Protein AF-A0A382LWT7-F1 (afdb_monomer_lite)

Organism: NCBI:txid408172

Sequence (127 aa):
MIDEKGIATGSSVLIEGSSGSGKELLSKQFASAGIGSENVVYFSTDETSDELIETFEQYRWPTDLRIVNVGTQYFEKVLSRELQASRFKQEGLSVAELRNLGSYGSTADQINFVADMTYEISKLRAP

pLDDT: mean 84.51, std 14.1, range [43.0, 97.62]

InterPro domains:
  IPR014774 KaiC-like domain [PF06745] (4-64)
  IPR027417 P-loop containing nucleoside triphosphate hydrolase [G3DSA:3.40.50.300] (2-126)
  IPR027417 P-loop containing nucleoside triphosphate hydrolase [SSF52540] (5-64)

Radius of gyration: 19.92 Å; chains: 1; bounding box: 44×28×54 Å

Secondary structure (DSSP, 8-state):
--BTTBSPTT--------TTSSHHHHHHHHHHHHBTTB--EEEESSS-HHHHHHHHHHTT-----EEEEHHHHHIIIIIHHHHHHHHHHHTT--HHHHHHHS-TTS------HHHHHHHHHHTSPP-

Foldseek 3Di:
DQDPVGDDPPDDDDDDDDPPPCPVVVVLVVQLVCPPPHQGEAEAAPDDLVNSQVVCVVVVGDSPHHYHYPNVVCCVVPVVVVVVVVVCVVVVDDPVVVVVVDVPPPDPPVPDVVVVVVVVVVPTDDD

Structure (mmCIF, N/CA/C/O backbone):
data_AF-A0A382LWT7-F1
#
_entry.id   AF-A0A382LWT7-F1
#
loop_
_atom_site.group_PDB
_atom_site.id
_atom_site.type_symbol
_atom_site.label_atom_id
_atom_site.label_alt_id
_atom_site.label_comp_id
_atom_site.label_asym_id
_atom_site.label_entity_id
_atom_site.label_seq_id
_atom_site.pdbx_PDB_ins_code
_atom_site.Cartn_x
_atom_site.Cartn_y
_atom_site.Cartn_z
_atom_site.occupancy
_atom_site.B_iso_or_equiv
_atom_site.auth_seq_id
_atom_site.auth_comp_id
_atom_site.auth_asym_id
_atom_site.auth_atom_id
_atom_site.pdbx_PDB_model_num
ATOM 1 N N . MET A 1 1 ? 5.996 -16.362 -13.137 1.00 53.81 1 MET A N 1
ATOM 2 C CA . MET A 1 1 ? 7.382 -16.664 -12.717 1.00 53.81 1 MET A CA 1
ATOM 3 C C . MET A 1 1 ? 8.221 -15.511 -13.226 1.00 53.81 1 MET A C 1
ATOM 5 O O . MET A 1 1 ? 8.009 -15.151 -14.375 1.00 53.81 1 MET A O 1
ATOM 9 N N . ILE A 1 2 ? 9.031 -14.871 -12.381 1.00 68.81 2 ILE A N 1
ATOM 10 C CA . ILE A 1 2 ? 9.883 -13.755 -12.815 1.00 68.81 2 ILE A CA 1
ATOM 11 C C . ILE A 1 2 ? 10.827 -14.311 -13.884 1.00 68.81 2 ILE A C 1
ATOM 13 O O . ILE A 1 2 ? 11.580 -15.239 -13.590 1.00 68.81 2 ILE A O 1
ATOM 17 N N . ASP A 1 3 ? 10.707 -13.842 -15.120 1.00 73.88 3 ASP A N 1
ATOM 18 C CA . ASP A 1 3 ? 11.585 -14.239 -16.219 1.00 73.88 3 ASP A CA 1
ATOM 19 C C . ASP A 1 3 ? 12.630 -13.142 -16.478 1.00 73.88 3 ASP A C 1
ATOM 21 O O . ASP A 1 3 ? 12.697 -12.144 -15.758 1.00 73.88 3 ASP A O 1
ATOM 25 N N . GLU A 1 4 ? 13.470 -13.314 -17.499 1.00 73.31 4 GLU A N 1
ATOM 26 C CA . GLU A 1 4 ? 14.487 -12.317 -17.870 1.00 73.31 4 GLU A CA 1
ATOM 27 C C . GLU A 1 4 ? 13.894 -10.936 -18.219 1.00 73.31 4 GLU A C 1
ATOM 29 O O . GLU A 1 4 ? 14.630 -9.951 -18.277 1.00 73.31 4 GLU A O 1
ATOM 34 N N . LYS A 1 5 ? 12.576 -10.845 -18.447 1.00 77.69 5 LYS A N 1
ATOM 35 C CA . LYS A 1 5 ? 11.846 -9.619 -18.789 1.00 77.69 5 LYS A CA 1
ATOM 36 C C . LYS A 1 5 ? 11.050 -9.043 -17.615 1.00 77.69 5 LYS A C 1
ATOM 38 O O . LYS A 1 5 ? 10.472 -7.969 -17.764 1.00 77.69 5 LYS A O 1
ATOM 43 N N . GLY A 1 6 ? 11.042 -9.705 -16.456 1.00 86.69 6 GLY A N 1
ATOM 44 C CA . GLY A 1 6 ? 10.387 -9.235 -15.238 1.00 86.69 6 GLY A CA 1
ATOM 45 C C . GLY A 1 6 ? 9.179 -10.078 -14.831 1.00 86.69 6 GLY A C 1
ATOM 46 O O . GLY A 1 6 ? 9.186 -11.305 -14.921 1.00 86.69 6 GLY A O 1
ATOM 47 N N . ILE A 1 7 ? 8.150 -9.426 -14.286 1.00 89.56 7 ILE A N 1
ATOM 48 C CA . ILE A 1 7 ? 6.940 -10.102 -13.805 1.00 89.56 7 ILE A CA 1
ATOM 49 C C . ILE A 1 7 ? 5.975 -10.304 -14.975 1.00 89.56 7 ILE A C 1
ATOM 51 O O . ILE A 1 7 ? 5.590 -9.350 -15.645 1.00 89.56 7 ILE A O 1
ATOM 55 N N . ALA A 1 8 ? 5.541 -11.547 -15.192 1.00 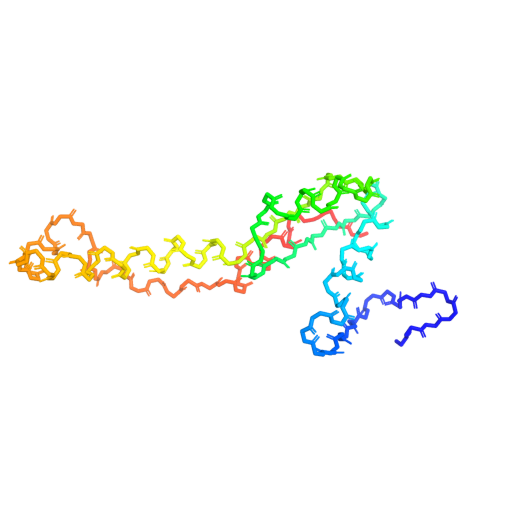89.38 8 ALA A N 1
ATOM 56 C CA . ALA A 1 8 ? 4.552 -11.865 -16.217 1.00 89.38 8 ALA A CA 1
ATOM 57 C C . ALA A 1 8 ? 3.216 -11.134 -15.963 1.00 89.38 8 ALA A C 1
ATOM 59 O O . ALA A 1 8 ? 2.659 -11.203 -14.863 1.00 89.38 8 ALA A O 1
ATOM 60 N N . THR A 1 9 ? 2.670 -10.474 -16.985 1.00 88.69 9 THR A N 1
ATOM 61 C CA . THR A 1 9 ? 1.376 -9.779 -16.907 1.00 88.69 9 THR A CA 1
ATOM 62 C C . THR A 1 9 ? 0.246 -10.742 -16.529 1.00 88.69 9 THR A C 1
ATOM 64 O O . THR A 1 9 ? 0.211 -11.884 -16.986 1.00 88.69 9 THR A O 1
ATOM 67 N N . GLY A 1 10 ? -0.685 -10.290 -15.683 1.00 88.62 10 GLY A N 1
ATOM 68 C CA . GLY A 1 10 ? -1.798 -11.118 -15.199 1.00 88.62 10 GLY A CA 1
ATOM 69 C C . GLY A 1 10 ? -1.389 -12.201 -14.194 1.00 88.62 10 GLY A C 1
ATOM 70 O O . GLY A 1 10 ? -2.198 -13.066 -13.869 1.00 88.62 10 GLY A O 1
ATOM 71 N N . SER A 1 11 ? -0.146 -12.169 -13.702 1.00 91.12 11 SER A N 1
ATOM 72 C CA . SER A 1 11 ? 0.320 -13.047 -12.630 1.00 91.12 11 SER A CA 1
ATOM 73 C C . SER A 1 11 ? 0.369 -12.329 -11.283 1.00 91.12 11 SER A C 1
ATOM 75 O O . SER A 1 11 ? 0.360 -11.101 -11.204 1.00 91.12 11 SER A O 1
ATOM 77 N N . SER A 1 12 ? 0.426 -13.111 -10.209 1.00 91.88 12 SER A N 1
ATOM 78 C CA . SER A 1 12 ? 0.668 -12.615 -8.856 1.00 91.88 12 SER A CA 1
ATOM 79 C C . SER A 1 12 ? 2.019 -13.116 -8.365 1.00 91.88 12 SER A C 1
ATOM 81 O O . SER A 1 12 ? 2.423 -14.242 -8.666 1.00 91.88 12 SER A O 1
ATOM 83 N N . VAL A 1 13 ? 2.708 -12.283 -7.591 1.00 93.25 13 VAL A N 1
ATOM 84 C CA . VAL A 1 13 ? 3.990 -12.616 -6.965 1.00 93.25 13 VAL A CA 1
ATOM 85 C C . VAL A 1 13 ? 3.827 -12.516 -5.455 1.00 93.25 13 VAL A C 1
ATOM 87 O O . VAL A 1 13 ? 3.363 -11.499 -4.948 1.00 93.25 13 VAL A O 1
ATOM 90 N N . LEU A 1 14 ? 4.204 -13.581 -4.747 1.00 95.12 14 LEU A N 1
ATOM 91 C CA . LEU A 1 14 ? 4.266 -13.609 -3.288 1.00 95.12 14 LEU A CA 1
ATOM 92 C C . LEU A 1 14 ? 5.710 -13.360 -2.850 1.00 95.12 14 LEU A C 1
ATOM 94 O O . LEU A 1 14 ? 6.620 -14.053 -3.305 1.00 95.12 14 LEU A O 1
ATOM 98 N N . ILE A 1 15 ? 5.907 -12.391 -1.958 1.00 94.44 15 ILE A N 1
ATOM 99 C CA . ILE A 1 15 ? 7.207 -12.069 -1.367 1.00 94.44 15 ILE A CA 1
ATOM 100 C C . ILE A 1 15 ? 7.138 -12.408 0.123 1.00 94.44 15 ILE A C 1
ATOM 102 O O . ILE A 1 15 ? 6.408 -11.769 0.877 1.00 94.44 15 ILE A O 1
ATOM 106 N N . GLU A 1 16 ? 7.915 -13.399 0.553 1.00 96.19 16 GLU A N 1
ATOM 107 C CA . GLU A 1 16 ? 8.006 -13.840 1.947 1.00 96.19 16 GLU A CA 1
ATOM 108 C C . GLU A 1 16 ? 9.416 -13.593 2.500 1.00 96.19 16 GLU A C 1
ATOM 110 O O . GLU A 1 16 ? 10.411 -13.667 1.781 1.00 96.19 16 GLU A O 1
ATOM 115 N N . GLY A 1 17 ? 9.513 -13.279 3.790 1.00 96.12 17 GLY A N 1
ATOM 116 C CA . GLY A 1 17 ? 10.783 -13.012 4.458 1.00 96.12 17 GLY A CA 1
ATOM 117 C C . GLY A 1 17 ? 10.593 -12.446 5.861 1.00 96.12 17 GLY A C 1
ATOM 118 O O . GLY A 1 17 ? 9.523 -11.936 6.205 1.00 96.12 17 GLY A O 1
ATOM 119 N N . SER A 1 18 ? 11.643 -12.499 6.678 1.00 97.19 18 SER A N 1
ATOM 120 C CA . SER A 1 18 ? 11.636 -11.969 8.046 1.00 97.19 18 SER A CA 1
ATOM 121 C C . SER A 1 18 ? 11.437 -10.449 8.089 1.00 97.19 18 SER A C 1
ATOM 123 O O . SER A 1 18 ? 11.573 -9.749 7.081 1.00 97.19 18 SER A O 1
ATOM 125 N N . SER A 1 19 ? 11.123 -9.901 9.265 1.00 94.94 19 SER A N 1
ATOM 126 C CA . SER A 1 19 ? 11.136 -8.443 9.457 1.00 94.94 19 SER A CA 1
ATOM 127 C C . SER A 1 19 ? 12.496 -7.854 9.049 1.00 94.94 19 SER A C 1
ATOM 129 O O . SER A 1 19 ? 13.532 -8.496 9.232 1.00 94.94 19 SER A O 1
ATOM 131 N N . GLY A 1 20 ? 12.485 -6.675 8.424 1.00 93.44 20 GLY A N 1
ATOM 132 C CA . GLY A 1 20 ? 13.693 -6.004 7.932 1.00 93.44 20 GLY A CA 1
ATOM 133 C C . GLY A 1 20 ? 14.330 -6.598 6.666 1.00 93.44 20 GLY A C 1
ATOM 134 O O . GLY A 1 20 ? 15.314 -6.051 6.185 1.00 93.44 20 GLY A O 1
ATOM 135 N N . SER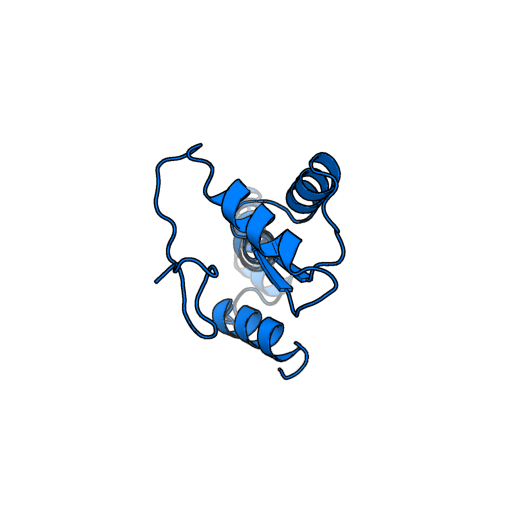 A 1 21 ? 13.779 -7.663 6.069 1.00 96.69 21 SER A N 1
ATOM 136 C CA . SER A 1 21 ? 14.358 -8.288 4.863 1.00 96.69 21 SER A CA 1
ATOM 137 C C . SER A 1 21 ? 14.142 -7.502 3.556 1.00 96.69 21 SER A C 1
ATOM 139 O O . SER A 1 21 ? 14.441 -8.017 2.483 1.00 96.69 21 SER A O 1
ATOM 141 N N . GLY A 1 22 ? 13.568 -6.295 3.617 1.00 95.56 22 GLY A N 1
ATOM 142 C CA . GLY A 1 22 ? 13.356 -5.429 2.449 1.00 95.56 22 GLY A CA 1
ATOM 143 C C . GLY A 1 22 ? 12.107 -5.713 1.604 1.00 95.56 22 GLY A C 1
ATOM 144 O O . GLY A 1 22 ? 11.993 -5.150 0.522 1.00 95.56 22 GLY A O 1
ATOM 145 N N . LYS A 1 23 ? 11.158 -6.540 2.071 1.00 96.38 23 LYS A N 1
ATOM 146 C CA . LYS A 1 23 ? 9.922 -6.879 1.320 1.00 96.38 23 LYS A CA 1
ATOM 147 C C . LYS A 1 23 ? 9.148 -5.642 0.867 1.00 96.38 23 LYS A C 1
ATOM 149 O O . LYS A 1 23 ? 8.758 -5.534 -0.287 1.00 96.38 23 LYS A O 1
ATOM 154 N N . GLU A 1 24 ? 8.966 -4.718 1.798 1.00 94.88 24 GLU A N 1
ATOM 155 C CA . GLU A 1 24 ? 8.227 -3.482 1.586 1.00 94.88 24 GLU A CA 1
ATOM 156 C C . GLU A 1 24 ? 8.987 -2.496 0.702 1.00 94.88 24 GLU A C 1
ATOM 158 O O . GLU A 1 24 ? 8.417 -1.868 -0.182 1.00 94.88 24 GLU A O 1
ATOM 163 N N . LEU A 1 25 ? 10.307 -2.406 0.864 1.00 95.75 25 LEU A N 1
ATOM 164 C CA . LEU A 1 25 ? 11.119 -1.593 -0.035 1.00 95.75 25 LEU A CA 1
ATOM 165 C C . LEU A 1 25 ? 11.032 -2.115 -1.478 1.00 95.75 25 LEU A C 1
ATOM 167 O O . LEU A 1 25 ? 10.903 -1.322 -2.408 1.00 95.75 25 LEU A O 1
ATOM 171 N N . LEU A 1 26 ? 11.043 -3.440 -1.660 1.00 95.62 26 LEU A N 1
ATOM 172 C CA . LEU A 1 26 ? 10.881 -4.073 -2.967 1.00 95.62 26 LEU A CA 1
ATOM 173 C C . LEU A 1 26 ? 9.489 -3.813 -3.566 1.00 95.62 26 LEU A C 1
ATOM 175 O O . LEU A 1 26 ? 9.400 -3.500 -4.752 1.00 95.62 26 LEU A O 1
ATOM 179 N N . SER A 1 27 ? 8.409 -3.893 -2.778 1.00 95.69 27 SER A N 1
ATOM 180 C CA . SER A 1 27 ? 7.061 -3.572 -3.271 1.00 95.69 27 SER A CA 1
ATOM 181 C C . SER A 1 27 ? 6.926 -2.101 -3.662 1.00 95.69 27 SER A C 1
ATOM 183 O O . SER A 1 27 ? 6.367 -1.810 -4.718 1.00 95.69 27 SER A O 1
ATOM 185 N N . LYS A 1 28 ? 7.479 -1.175 -2.867 1.00 96.50 28 LYS A N 1
ATOM 186 C CA . LYS A 1 28 ? 7.502 0.266 -3.174 1.00 96.50 28 LYS A CA 1
ATOM 187 C C . LYS A 1 28 ? 8.300 0.560 -4.447 1.00 96.50 28 LYS A C 1
ATOM 189 O O . LYS A 1 28 ? 7.821 1.298 -5.303 1.00 96.50 28 LYS A O 1
ATOM 194 N N . GLN A 1 29 ? 9.470 -0.065 -4.611 1.00 96.19 29 GLN A N 1
ATOM 195 C CA . GLN A 1 29 ? 10.296 0.075 -5.814 1.00 96.19 29 GLN A CA 1
ATOM 196 C C . GLN A 1 29 ? 9.597 -0.470 -7.064 1.00 96.19 29 GLN A C 1
ATOM 198 O O . GLN A 1 29 ? 9.676 0.125 -8.136 1.00 96.19 29 GLN A O 1
ATOM 203 N N . PHE A 1 30 ? 8.916 -1.611 -6.943 1.00 95.12 30 PHE A N 1
ATOM 204 C CA . PHE A 1 30 ? 8.143 -2.160 -8.051 1.00 95.12 30 PHE A CA 1
ATOM 205 C C . PHE A 1 30 ? 6.988 -1.228 -8.432 1.00 95.12 30 PHE A C 1
ATOM 207 O O . PHE A 1 30 ? 6.802 -0.931 -9.609 1.00 95.12 30 PHE A O 1
ATOM 214 N N . ALA A 1 31 ? 6.254 -0.717 -7.440 1.00 95.69 31 ALA A N 1
ATOM 215 C CA . ALA A 1 31 ? 5.167 0.225 -7.669 1.00 95.69 31 ALA A CA 1
ATOM 216 C C . ALA A 1 31 ? 5.672 1.508 -8.345 1.00 95.69 31 ALA A C 1
ATOM 218 O O . ALA A 1 31 ? 5.074 1.955 -9.320 1.00 95.69 31 ALA A O 1
ATOM 219 N N . SER A 1 32 ? 6.795 2.066 -7.877 1.00 96.75 32 SER A N 1
ATOM 220 C CA . SER A 1 32 ? 7.339 3.321 -8.402 1.00 96.75 32 SER A CA 1
ATOM 221 C C . SER A 1 32 ? 7.751 3.250 -9.868 1.00 96.75 32 SER A C 1
ATOM 223 O O . SER A 1 32 ? 7.628 4.249 -10.574 1.00 96.75 32 SER A O 1
ATOM 225 N N . ALA A 1 33 ? 8.173 2.077 -10.348 1.00 94.44 33 ALA A N 1
ATOM 226 C CA . ALA A 1 33 ? 8.540 1.867 -11.744 1.00 94.44 33 ALA A CA 1
ATOM 227 C C . ALA A 1 33 ? 7.359 2.031 -12.723 1.00 94.44 33 ALA A C 1
ATOM 229 O O . ALA A 1 33 ? 7.587 2.372 -13.883 1.00 94.44 33 ALA A O 1
ATOM 230 N N . GLY A 1 34 ? 6.122 1.805 -12.264 1.00 93.06 34 GLY A N 1
ATOM 231 C CA . GLY A 1 34 ? 4.906 1.937 -13.076 1.00 93.06 34 GLY A CA 1
ATOM 232 C C . GLY A 1 34 ? 4.180 3.278 -12.924 1.00 93.06 34 GLY A C 1
ATOM 233 O O . GLY A 1 34 ? 3.241 3.556 -13.672 1.00 93.06 34 GLY A O 1
ATOM 234 N N . ILE A 1 35 ? 4.564 4.129 -11.964 1.00 93.94 35 ILE A N 1
ATOM 235 C CA . ILE A 1 35 ? 3.855 5.397 -11.733 1.00 93.94 35 ILE A CA 1
ATOM 236 C C . ILE A 1 35 ? 4.063 6.340 -12.923 1.00 93.94 35 ILE A C 1
ATOM 238 O O . ILE A 1 35 ? 5.186 6.634 -13.328 1.00 93.94 35 ILE A O 1
ATOM 242 N N . GLY A 1 36 ? 2.954 6.846 -13.466 1.00 90.50 36 GLY A N 1
ATOM 243 C CA . GLY A 1 36 ? 2.926 7.757 -14.613 1.00 90.50 36 GLY A CA 1
ATOM 244 C C . GLY A 1 36 ? 2.809 7.059 -15.973 1.00 90.50 36 GLY A C 1
ATOM 245 O O . GLY A 1 36 ? 2.325 7.676 -16.921 1.00 90.50 36 GLY A O 1
ATOM 246 N N . SER A 1 37 ? 3.178 5.779 -16.070 1.00 91.62 37 SER A N 1
ATOM 247 C CA . SER A 1 37 ? 3.051 4.960 -17.285 1.00 91.62 37 SER A CA 1
ATOM 248 C C . SER A 1 37 ? 1.910 3.943 -17.209 1.00 91.62 37 SER A C 1
ATOM 250 O O . SER A 1 37 ? 1.265 3.677 -18.221 1.00 91.62 37 SER A O 1
ATOM 252 N N . GLU A 1 38 ? 1.632 3.404 -16.023 1.00 92.12 38 GLU A N 1
ATOM 253 C CA . GLU A 1 38 ? 0.665 2.332 -15.784 1.00 92.12 38 GLU A CA 1
ATOM 254 C C . GLU A 1 38 ? -0.333 2.710 -14.677 1.00 92.12 38 GLU A C 1
ATOM 256 O O . GLU A 1 38 ? -0.175 3.697 -13.953 1.00 92.12 38 GLU A O 1
ATOM 261 N N . ASN A 1 39 ? -1.409 1.929 -14.538 1.00 91.69 39 ASN A N 1
ATOM 262 C CA . ASN A 1 39 ? -2.295 2.064 -13.385 1.00 91.69 39 ASN A CA 1
ATOM 263 C C . ASN A 1 39 ? -1.652 1.382 -12.174 1.00 91.69 39 ASN A C 1
ATOM 265 O O . ASN A 1 39 ? -1.510 0.161 -12.154 1.00 91.69 39 ASN A O 1
ATOM 269 N N . VAL A 1 40 ? -1.328 2.166 -11.147 1.00 93.62 40 VAL A N 1
ATOM 270 C CA . VAL A 1 40 ? -0.719 1.674 -9.908 1.00 93.62 40 VAL A CA 1
ATOM 271 C C . VAL A 1 40 ? -1.631 1.993 -8.725 1.00 93.62 40 VAL A C 1
ATOM 273 O O . VAL A 1 40 ? -2.034 3.140 -8.525 1.00 93.62 40 VAL A O 1
ATOM 276 N N . VAL A 1 41 ? -1.943 0.970 -7.928 1.00 94.81 41 VAL A N 1
ATOM 277 C CA . VAL A 1 41 ? -2.594 1.114 -6.619 1.00 94.81 41 VAL A CA 1
ATOM 278 C C . VAL A 1 41 ? -1.727 0.437 -5.581 1.00 94.81 41 VAL A C 1
ATOM 280 O O . VAL A 1 41 ? -1.339 -0.717 -5.756 1.00 94.81 41 VAL A O 1
ATOM 283 N N . TYR A 1 42 ? -1.449 1.153 -4.498 1.00 95.50 42 TYR A N 1
ATOM 284 C CA . TYR A 1 42 ? -0.691 0.636 -3.372 1.00 95.50 42 TYR A CA 1
ATOM 285 C C . TYR A 1 42 ? -1.621 0.429 -2.179 1.00 95.50 42 TYR A C 1
ATOM 287 O O . TYR A 1 42 ? -2.196 1.383 -1.652 1.00 95.50 42 TYR A O 1
ATOM 295 N N . PHE A 1 43 ? -1.780 -0.824 -1.762 1.00 95.31 43 PHE A N 1
ATOM 296 C CA . PHE A 1 43 ? -2.548 -1.181 -0.574 1.00 95.31 43 PHE A CA 1
ATOM 297 C C . PHE A 1 43 ? -1.605 -1.280 0.622 1.00 95.31 43 PHE A C 1
ATOM 299 O O . PHE A 1 43 ? -0.647 -2.048 0.579 1.00 95.31 43 PHE A O 1
ATOM 306 N N . SER A 1 44 ? -1.888 -0.523 1.679 1.00 94.50 44 SER A N 1
ATOM 307 C CA . SER A 1 44 ? -1.121 -0.553 2.930 1.00 94.50 44 SER A CA 1
ATOM 308 C C . SER A 1 44 ? -1.956 -1.113 4.067 1.00 94.50 44 SER A C 1
ATOM 310 O O . SER A 1 44 ? -3.148 -0.809 4.161 1.00 94.50 44 SER A O 1
ATOM 312 N N . THR A 1 45 ? -1.336 -1.900 4.942 1.00 91.88 45 THR A N 1
ATOM 313 C CA . THR A 1 45 ? -1.972 -2.421 6.162 1.00 91.88 45 THR A CA 1
ATOM 314 C C . THR A 1 45 ? -1.381 -1.828 7.434 1.00 91.88 45 THR A C 1
ATOM 316 O O . THR A 1 45 ? -2.131 -1.625 8.385 1.00 91.88 45 THR A O 1
ATOM 319 N N . ASP A 1 46 ? -0.079 -1.531 7.438 1.00 90.56 46 ASP A N 1
ATOM 320 C CA . ASP A 1 46 ? 0.668 -1.218 8.663 1.00 90.56 46 ASP A CA 1
ATOM 321 C C . ASP A 1 46 ? 1.259 0.201 8.639 1.00 90.56 46 ASP A C 1
ATOM 323 O O . ASP A 1 46 ? 1.248 0.875 9.665 1.00 90.56 46 ASP A O 1
ATOM 327 N N . GLU A 1 47 ? 1.726 0.679 7.480 1.00 92.56 47 GLU A N 1
ATOM 328 C CA . GLU A 1 47 ? 2.244 2.043 7.319 1.00 92.56 47 GLU A CA 1
ATOM 329 C C . GLU A 1 47 ? 1.127 3.037 6.994 1.00 92.56 47 GLU A C 1
ATOM 331 O O . GLU A 1 47 ? 0.213 2.746 6.209 1.00 92.56 47 GLU A O 1
ATOM 336 N N . THR A 1 48 ? 1.229 4.245 7.545 1.00 94.00 48 THR A N 1
ATOM 337 C CA . THR A 1 48 ? 0.362 5.374 7.197 1.00 94.00 48 THR A CA 1
ATOM 338 C C . THR A 1 48 ? 0.634 5.879 5.776 1.00 94.00 48 THR A C 1
ATOM 340 O O . THR A 1 48 ? 1.683 5.632 5.183 1.00 94.00 48 THR A O 1
ATOM 343 N N . SER A 1 49 ? -0.326 6.604 5.196 1.00 94.69 49 SER A N 1
ATOM 344 C CA . SER A 1 49 ? -0.131 7.207 3.870 1.00 94.69 49 SER A CA 1
ATOM 345 C C . SER A 1 49 ? 1.006 8.232 3.863 1.00 94.69 49 SER A C 1
ATOM 347 O O . SER A 1 49 ? 1.701 8.339 2.860 1.00 94.69 49 SER A O 1
ATOM 349 N N . ASP A 1 50 ? 1.218 8.943 4.971 1.00 94.81 50 ASP A N 1
ATOM 350 C CA . ASP A 1 50 ? 2.272 9.953 5.077 1.00 94.81 50 ASP A CA 1
ATOM 351 C C . ASP A 1 50 ? 3.658 9.292 5.130 1.00 94.81 50 ASP A C 1
ATOM 353 O O . ASP A 1 50 ? 4.525 9.652 4.341 1.00 94.81 50 ASP A O 1
ATOM 357 N N . GLU A 1 51 ? 3.841 8.245 5.946 1.00 95.00 51 GLU A N 1
ATOM 358 C CA . GLU A 1 51 ? 5.091 7.459 5.998 1.00 95.00 51 GLU A CA 1
ATOM 359 C C . GLU A 1 51 ? 5.438 6.827 4.639 1.00 95.00 51 GLU A C 1
ATOM 361 O O . GLU A 1 51 ? 6.605 6.776 4.223 1.00 95.00 51 GLU A O 1
ATOM 366 N N . LEU A 1 52 ? 4.413 6.372 3.908 1.00 95.50 52 LEU A N 1
ATOM 367 C CA . LEU A 1 52 ? 4.578 5.897 2.539 1.00 95.50 52 LEU A CA 1
ATOM 368 C C . LEU A 1 52 ? 5.109 7.005 1.633 1.00 95.50 52 LEU A C 1
ATOM 370 O O . LEU A 1 52 ? 6.129 6.805 0.974 1.00 95.50 52 LEU A O 1
ATOM 374 N N . ILE A 1 53 ? 4.450 8.163 1.601 1.00 96.44 53 ILE A N 1
ATOM 375 C CA . ILE A 1 53 ? 4.857 9.286 0.750 1.00 96.44 53 ILE A CA 1
ATOM 376 C C . ILE A 1 53 ? 6.264 9.769 1.116 1.00 96.44 53 ILE A C 1
ATOM 378 O O . ILE A 1 53 ? 7.089 9.916 0.215 1.00 96.44 53 ILE A O 1
ATOM 382 N N . GLU A 1 54 ? 6.586 9.896 2.404 1.00 96.75 54 GLU A N 1
ATOM 383 C CA . GLU A 1 54 ? 7.930 10.245 2.881 1.00 96.75 54 GLU A CA 1
ATOM 384 C C . GLU A 1 54 ? 8.991 9.273 2.349 1.00 96.75 54 GLU A C 1
ATOM 386 O O . GLU A 1 54 ? 10.052 9.693 1.878 1.00 96.75 54 GLU A O 1
ATOM 391 N N . THR A 1 55 ? 8.695 7.967 2.345 1.00 96.62 55 THR A N 1
ATOM 392 C CA . THR A 1 55 ? 9.600 6.966 1.765 1.00 96.62 55 THR A CA 1
ATOM 393 C C . THR A 1 55 ? 9.793 7.202 0.263 1.00 96.62 55 THR A C 1
ATOM 395 O O . THR A 1 55 ? 10.922 7.186 -0.227 1.00 96.62 55 THR A O 1
ATOM 398 N N . PHE A 1 56 ? 8.718 7.430 -0.496 1.00 97.25 56 PHE A N 1
ATOM 399 C CA . PHE A 1 56 ? 8.821 7.673 -1.940 1.00 97.25 56 PHE A CA 1
ATOM 400 C C . PHE A 1 56 ? 9.632 8.941 -2.240 1.00 97.25 56 PHE A C 1
ATOM 402 O O . PHE A 1 56 ? 10.513 8.914 -3.103 1.00 97.25 56 PHE A O 1
ATOM 409 N N . GLU A 1 57 ? 9.413 10.018 -1.488 1.00 97.38 57 GLU A N 1
ATOM 410 C CA . GLU A 1 57 ? 10.178 11.261 -1.607 1.00 97.38 57 GLU A CA 1
A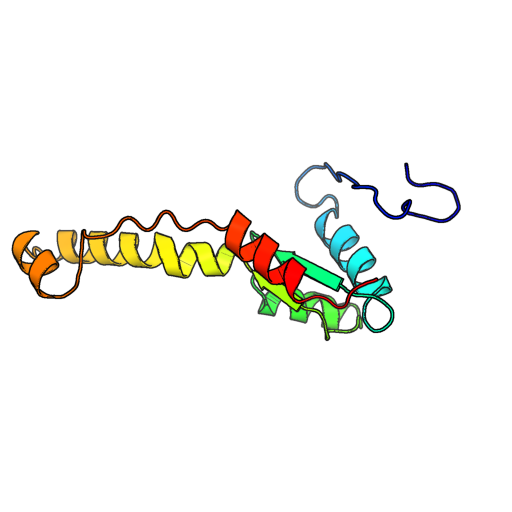TOM 411 C C . GLU A 1 57 ? 11.662 11.058 -1.284 1.00 97.38 57 GLU A C 1
ATOM 413 O O . GLU A 1 57 ? 12.528 11.526 -2.032 1.00 97.38 57 GLU A O 1
ATOM 418 N N . GLN A 1 58 ? 11.976 10.300 -0.226 1.00 97.62 58 GLN A N 1
ATOM 419 C CA . GLN A 1 58 ? 13.350 9.989 0.175 1.00 97.62 58 GLN A CA 1
ATOM 420 C C . GLN A 1 58 ? 14.145 9.320 -0.958 1.00 97.62 58 GLN A C 1
ATOM 422 O O . GLN A 1 58 ? 15.305 9.669 -1.196 1.00 97.62 58 GLN A O 1
ATOM 427 N N . TYR A 1 59 ? 13.520 8.388 -1.684 1.00 97.12 59 TYR A N 1
ATOM 428 C CA . TYR A 1 59 ? 14.127 7.701 -2.831 1.00 97.12 59 TYR A CA 1
ATOM 429 C C . TYR A 1 59 ? 13.943 8.443 -4.163 1.00 97.12 59 TYR A C 1
ATOM 431 O O . TYR A 1 59 ? 14.418 7.968 -5.198 1.00 97.12 59 TYR A O 1
ATOM 439 N N . ARG A 1 60 ? 13.319 9.631 -4.146 1.00 97.12 60 ARG A N 1
ATOM 440 C CA . ARG A 1 60 ? 12.985 10.446 -5.328 1.00 97.12 60 ARG A CA 1
ATOM 441 C C . ARG A 1 60 ? 12.127 9.697 -6.348 1.00 97.12 60 ARG A C 1
ATOM 443 O O . ARG A 1 60 ? 12.295 9.857 -7.558 1.00 97.12 60 ARG A O 1
ATOM 450 N N . TRP A 1 61 ? 11.223 8.863 -5.857 1.00 97.38 61 TRP A N 1
ATOM 451 C CA . TRP A 1 61 ? 10.211 8.209 -6.669 1.00 97.38 61 TRP A CA 1
ATOM 452 C C . TRP A 1 61 ? 8.994 9.119 -6.868 1.00 97.38 61 TRP A C 1
ATOM 454 O O . TRP A 1 61 ? 8.736 9.987 -6.032 1.00 97.38 61 TRP A O 1
ATOM 464 N N . PRO A 1 62 ? 8.235 8.949 -7.966 1.00 96.12 62 PRO A N 1
ATOM 465 C CA . PRO A 1 62 ? 6.988 9.677 -8.159 1.00 96.12 62 PRO A CA 1
ATOM 466 C C . PRO A 1 62 ? 5.988 9.375 -7.035 1.00 96.12 62 PRO A C 1
ATOM 468 O O . PRO A 1 62 ? 5.828 8.223 -6.645 1.00 96.12 62 PRO A O 1
ATOM 471 N N . THR A 1 63 ? 5.289 10.397 -6.549 1.00 94.69 63 THR A N 1
ATOM 472 C CA . THR A 1 63 ? 4.313 10.288 -5.448 1.00 94.69 63 THR A CA 1
ATOM 473 C C . THR A 1 63 ? 2.858 10.323 -5.919 1.00 94.69 63 THR A C 1
ATOM 475 O O . THR A 1 63 ? 1.941 10.225 -5.108 1.00 94.69 63 THR A O 1
ATOM 478 N N . ASP A 1 64 ? 2.625 10.427 -7.232 1.00 91.44 64 ASP A N 1
ATOM 479 C CA . ASP A 1 64 ? 1.289 10.380 -7.838 1.00 91.44 64 ASP A CA 1
ATOM 480 C C . ASP A 1 64 ? 0.800 8.929 -7.980 1.00 91.44 64 ASP A C 1
ATOM 482 O O . ASP A 1 64 ? 0.688 8.381 -9.076 1.00 91.44 64 ASP A O 1
ATOM 486 N N . LEU A 1 65 ? 0.570 8.266 -6.845 1.00 89.50 65 LEU A N 1
ATOM 487 C CA . LEU A 1 65 ? -0.019 6.930 -6.789 1.00 89.50 65 LEU A CA 1
ATOM 488 C C . LEU A 1 65 ? -1.275 6.904 -5.928 1.00 89.50 65 LEU A C 1
ATOM 490 O O . LEU A 1 65 ? -1.411 7.622 -4.937 1.00 89.50 65 LEU A O 1
ATOM 494 N N . ARG A 1 66 ? -2.200 6.008 -6.276 1.00 92.94 66 ARG A N 1
ATOM 495 C CA . ARG A 1 66 ? -3.396 5.774 -5.470 1.00 92.94 66 ARG A CA 1
ATOM 496 C C . ARG A 1 66 ? -3.035 4.901 -4.270 1.00 92.94 66 ARG A C 1
ATOM 498 O O . ARG A 1 66 ? -2.796 3.706 -4.433 1.00 92.94 66 ARG A O 1
ATOM 505 N N . ILE A 1 67 ? -3.044 5.481 -3.073 1.00 94.81 67 ILE A N 1
ATOM 506 C CA . ILE A 1 67 ? -2.838 4.750 -1.817 1.00 94.81 67 ILE A CA 1
ATOM 507 C C . ILE A 1 67 ? -4.196 4.370 -1.220 1.00 9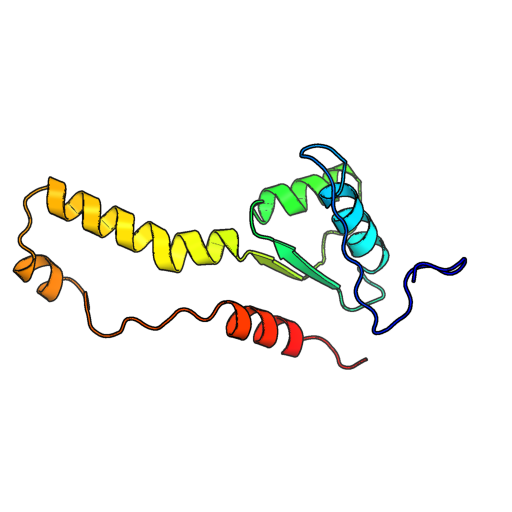4.81 67 ILE A C 1
ATOM 509 O O . ILE A 1 67 ? -5.067 5.219 -1.030 1.00 94.81 67 ILE A O 1
ATOM 513 N N . VAL A 1 68 ? -4.367 3.089 -0.896 1.00 94.50 68 VAL A N 1
ATOM 514 C CA . VAL A 1 68 ? -5.513 2.570 -0.142 1.00 94.50 68 VAL A CA 1
ATOM 515 C C . VAL A 1 68 ? -4.994 2.043 1.189 1.00 94.50 68 VAL A C 1
ATOM 517 O O . VAL A 1 68 ? -4.414 0.961 1.263 1.00 94.50 68 VAL A O 1
ATOM 520 N N . ASN A 1 69 ? -5.181 2.830 2.248 1.00 94.12 69 ASN A N 1
ATOM 521 C CA . ASN A 1 69 ? -4.686 2.488 3.576 1.00 94.12 69 ASN A CA 1
ATOM 522 C C . ASN A 1 69 ? -5.743 1.725 4.385 1.00 94.12 69 ASN A C 1
ATOM 524 O O . ASN A 1 69 ? -6.627 2.315 5.009 1.00 94.12 69 ASN A O 1
ATOM 528 N N . VAL A 1 70 ? -5.654 0.399 4.353 1.00 92.62 70 VAL A N 1
ATOM 529 C CA . VAL A 1 70 ? -6.550 -0.502 5.085 1.00 92.62 70 VAL A CA 1
ATOM 530 C C . VAL A 1 70 ? -6.329 -0.377 6.593 1.00 92.62 70 VAL A C 1
ATOM 532 O O . VAL A 1 70 ? -7.300 -0.427 7.346 1.00 92.62 70 VAL A O 1
ATOM 535 N N . GLY A 1 71 ? -5.088 -0.144 7.033 1.00 89.56 71 GLY A N 1
ATOM 536 C CA . GLY A 1 71 ? -4.745 0.068 8.442 1.00 89.56 71 GLY A CA 1
ATOM 537 C C . GLY A 1 71 ? -5.480 1.262 9.045 1.00 89.56 71 GLY A C 1
ATOM 538 O O . GLY A 1 71 ? -6.185 1.128 10.049 1.00 89.56 71 GLY A O 1
ATOM 539 N N . THR A 1 72 ? -5.413 2.415 8.376 1.00 89.31 72 THR A N 1
ATOM 540 C CA . THR A 1 72 ? -6.142 3.625 8.781 1.00 89.31 72 THR A CA 1
ATOM 541 C C . THR A 1 72 ? -7.652 3.400 8.764 1.00 89.31 72 THR A C 1
ATOM 543 O O . THR A 1 72 ? -8.334 3.725 9.736 1.00 89.31 72 THR A O 1
ATOM 546 N N . GLN A 1 73 ? -8.192 2.784 7.706 1.00 88.38 73 GLN A N 1
ATOM 547 C CA . GLN A 1 73 ? -9.628 2.495 7.629 1.00 88.38 73 GLN A CA 1
ATOM 548 C C . GLN A 1 73 ? -10.095 1.576 8.764 1.00 88.38 73 GLN A C 1
ATOM 550 O O . GLN A 1 73 ? -11.178 1.780 9.314 1.00 88.38 73 GLN A O 1
ATOM 555 N N . TYR A 1 74 ? -9.299 0.570 9.125 1.00 88.00 74 TYR A N 1
ATOM 556 C CA . TYR A 1 74 ? -9.591 -0.306 10.252 1.00 88.00 74 TYR A CA 1
ATOM 557 C C . TYR A 1 74 ? -9.570 0.463 11.575 1.00 88.00 74 TYR A C 1
ATOM 559 O O . TYR A 1 74 ? -10.507 0.355 12.370 1.00 88.00 74 TYR A O 1
ATOM 567 N N . PHE A 1 75 ? -8.545 1.289 11.790 1.00 86.25 75 PHE A N 1
ATOM 568 C CA . PHE A 1 75 ? -8.433 2.116 12.986 1.00 86.25 75 PHE A CA 1
ATOM 569 C C . PHE A 1 75 ? -9.655 3.029 13.161 1.00 86.25 75 PHE A C 1
ATOM 571 O O . PHE A 1 75 ? -10.274 3.053 14.225 1.00 86.25 75 PHE A O 1
ATOM 578 N N . GLU A 1 76 ? -10.049 3.738 12.106 1.00 85.00 76 GLU A N 1
ATOM 579 C CA . GLU A 1 76 ? -11.171 4.674 12.139 1.00 85.00 76 GLU A CA 1
ATOM 580 C C . GLU A 1 76 ? -12.517 3.969 12.286 1.00 85.00 76 GLU A C 1
ATOM 582 O O . GLU A 1 76 ? -13.333 4.353 13.128 1.00 85.00 76 GLU A O 1
ATOM 587 N N . LYS A 1 77 ? -12.774 2.938 11.475 1.00 82.75 77 LYS A N 1
ATOM 588 C CA . LYS A 1 77 ? -14.098 2.315 11.403 1.00 82.75 77 LYS A CA 1
ATOM 589 C C . LYS A 1 77 ? -14.352 1.330 12.546 1.00 82.75 77 LYS A C 1
ATOM 591 O O . LYS A 1 77 ? -15.506 1.194 12.951 1.00 82.75 77 LYS A O 1
ATOM 596 N N . VAL A 1 78 ? -13.311 0.671 13.062 1.00 83.62 78 VAL A N 1
ATOM 597 C CA . VAL A 1 78 ? -13.418 -0.386 14.081 1.00 83.62 78 VAL A CA 1
ATOM 598 C C . VAL A 1 78 ? -12.829 0.079 15.409 1.00 83.62 78 VAL A C 1
ATOM 600 O O . VAL A 1 78 ? -13.567 0.273 16.377 1.00 83.62 78 VAL A O 1
ATOM 603 N N . LEU A 1 79 ? -11.515 0.311 15.461 1.00 82.44 79 LEU A N 1
ATOM 604 C CA . LEU A 1 79 ? -10.810 0.461 16.737 1.00 82.44 79 LEU A CA 1
ATOM 605 C C . LEU A 1 79 ? -11.222 1.727 17.501 1.00 82.44 79 LEU A C 1
ATOM 607 O O . LEU A 1 79 ? -11.378 1.696 18.722 1.00 82.44 79 LEU A O 1
ATOM 611 N N . SER A 1 80 ? -11.452 2.838 16.797 1.00 80.19 80 SER A N 1
ATOM 612 C CA . SER A 1 80 ? -11.856 4.107 17.413 1.00 80.19 80 SER A CA 1
ATOM 613 C C . SER A 1 80 ? -13.181 3.981 18.180 1.00 80.19 80 SER A C 1
ATOM 615 O O . SER A 1 80 ? -13.319 4.521 19.282 1.00 80.19 80 SER A O 1
ATOM 617 N N . ARG A 1 81 ? -14.132 3.204 17.643 1.00 74.56 81 ARG A N 1
ATOM 618 C CA . ARG A 1 81 ? -15.444 2.952 18.254 1.00 74.56 81 ARG A CA 1
ATOM 619 C C . ARG A 1 81 ? -15.316 2.090 19.500 1.00 74.56 81 ARG A C 1
ATOM 621 O O . ARG A 1 81 ? -15.937 2.386 20.519 1.00 74.56 81 ARG A O 1
ATOM 628 N N . GLU A 1 82 ? -14.491 1.048 19.438 1.00 76.75 82 GLU A N 1
ATOM 629 C CA . GLU A 1 82 ? -14.222 0.184 20.591 1.00 76.75 82 GLU A CA 1
ATOM 630 C C . GLU A 1 82 ? -13.541 0.955 21.728 1.00 76.75 82 GLU A C 1
ATOM 632 O O . GLU A 1 82 ? -13.940 0.831 22.888 1.00 76.75 82 GLU A O 1
ATOM 637 N N . LEU A 1 83 ? -12.571 1.816 21.401 1.00 78.38 83 LEU A N 1
ATOM 638 C CA . LEU A 1 83 ? -11.887 2.667 22.375 1.00 78.38 83 LEU A CA 1
ATOM 639 C C . LEU A 1 83 ? -12.845 3.654 23.051 1.00 78.38 83 LEU A C 1
ATOM 641 O O . LEU A 1 83 ? -12.802 3.808 24.273 1.00 78.38 83 LEU A O 1
ATOM 645 N N . GLN A 1 84 ? -13.732 4.297 22.288 1.00 73.75 84 GLN A N 1
ATOM 646 C CA . GLN A 1 84 ? -14.761 5.182 22.843 1.00 73.75 84 GLN A CA 1
ATOM 647 C C . GLN A 1 84 ? -15.721 4.419 23.762 1.00 73.75 84 GLN A C 1
ATOM 649 O O . GLN A 1 84 ? -15.949 4.838 24.896 1.00 73.75 84 GLN A O 1
ATOM 654 N N . ALA A 1 85 ? -16.217 3.260 23.322 1.00 71.88 85 ALA A N 1
ATOM 655 C CA . ALA A 1 85 ? -17.079 2.408 24.135 1.00 71.88 85 ALA A CA 1
ATOM 656 C C . ALA A 1 85 ? -16.399 1.973 25.444 1.00 71.88 85 ALA A C 1
ATOM 658 O O . ALA A 1 85 ? -17.039 1.939 26.497 1.00 71.88 85 ALA A O 1
ATOM 659 N N . SER A 1 86 ? -15.101 1.660 25.398 1.00 75.38 86 SER A N 1
ATOM 660 C CA . SER A 1 86 ? -14.323 1.314 26.588 1.00 75.38 86 SER A CA 1
ATOM 661 C C . SER A 1 86 ? -14.178 2.496 27.550 1.00 75.38 86 SER A C 1
ATOM 663 O O . SER A 1 86 ? -14.327 2.303 28.757 1.00 75.38 86 SER A O 1
ATOM 665 N N . ARG A 1 87 ? -13.929 3.716 27.049 1.00 78.06 87 ARG A N 1
ATOM 666 C CA . ARG A 1 87 ? -13.847 4.923 27.895 1.00 78.06 87 ARG A CA 1
ATOM 667 C C . ARG A 1 87 ? -15.168 5.222 28.588 1.00 78.06 87 ARG A C 1
ATOM 669 O O . ARG A 1 87 ? -15.183 5.391 29.800 1.00 78.06 87 ARG A O 1
ATOM 676 N N . PHE A 1 88 ? -16.282 5.188 27.862 1.00 76.62 88 PHE A N 1
ATOM 677 C CA . PHE A 1 88 ? -17.586 5.476 28.458 1.00 76.62 88 PHE A CA 1
ATOM 678 C C . PHE A 1 88 ? -17.991 4.474 29.546 1.00 76.62 88 PHE A C 1
ATOM 680 O O . PHE A 1 88 ? -18.600 4.858 30.543 1.00 76.62 88 PHE A O 1
ATOM 687 N N . LYS A 1 89 ? -17.606 3.197 29.398 1.00 71.69 89 LYS A N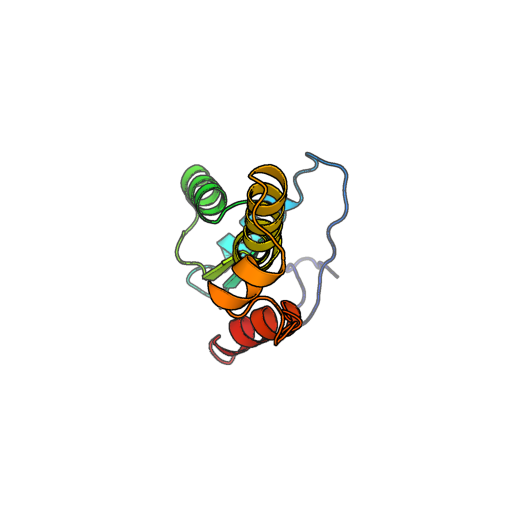 1
ATOM 688 C CA . LYS A 1 89 ? -17.770 2.198 30.466 1.00 71.69 89 LYS A CA 1
ATOM 689 C C . LYS A 1 89 ? -16.936 2.535 31.707 1.00 71.69 89 LYS A C 1
ATOM 691 O O . LYS A 1 89 ? -17.414 2.320 32.816 1.00 71.69 89 LYS A O 1
ATOM 696 N N . GLN A 1 90 ? -15.711 3.039 31.538 1.00 78.19 90 GLN A N 1
ATOM 697 C CA . GLN A 1 90 ? -14.857 3.464 32.657 1.00 78.19 90 GLN A CA 1
ATOM 698 C C . GLN A 1 90 ? -15.377 4.733 33.347 1.00 78.19 90 GLN A C 1
ATOM 700 O O . GLN A 1 90 ? -15.264 4.846 34.563 1.00 78.19 90 GLN A O 1
ATOM 705 N N . GLU A 1 91 ? -15.981 5.653 32.596 1.00 80.56 91 GLU A N 1
ATOM 706 C CA . GLU A 1 91 ? -16.583 6.892 33.115 1.00 80.56 91 GLU A CA 1
ATOM 707 C C . GLU A 1 91 ? -17.939 6.667 33.818 1.00 80.56 91 GLU A C 1
ATOM 709 O O . GLU A 1 91 ? -18.517 7.604 34.363 1.00 80.56 91 GLU A O 1
ATOM 714 N N . GLY A 1 92 ? -18.436 5.424 33.864 1.00 73.69 92 GLY A N 1
ATOM 715 C CA . GLY A 1 92 ? -19.630 5.045 34.626 1.00 73.69 92 GLY A CA 1
ATOM 716 C C . GLY A 1 92 ? -20.964 5.331 33.932 1.00 73.69 92 GLY A C 1
ATOM 717 O O . GLY A 1 92 ? -22.009 5.191 34.567 1.00 73.69 92 GLY A O 1
ATOM 718 N N . LEU A 1 93 ? -20.954 5.693 32.644 1.00 73.31 93 LEU A N 1
ATOM 719 C CA . LEU A 1 93 ? -22.179 5.854 31.858 1.00 73.31 93 LEU A CA 1
ATOM 720 C C . LEU A 1 93 ? -22.863 4.500 31.647 1.00 73.31 93 LEU A C 1
ATOM 722 O O . LEU A 1 93 ? -22.225 3.489 31.330 1.00 73.31 93 LEU A O 1
ATOM 726 N N . SER A 1 94 ? -24.185 4.471 31.798 1.00 67.62 94 SER A N 1
ATOM 727 C CA . SER A 1 94 ? -24.962 3.254 31.598 1.00 67.62 94 SER A CA 1
ATOM 728 C C . SER A 1 94 ? -25.064 2.895 30.111 1.00 67.62 94 SER A C 1
ATOM 730 O O . SER A 1 94 ? -25.124 3.746 29.222 1.00 67.62 94 SER A O 1
ATOM 732 N N . VAL A 1 95 ? -25.170 1.595 29.818 1.00 62.31 95 VAL A N 1
ATOM 733 C CA . VAL A 1 95 ? -25.405 1.081 28.453 1.00 62.31 95 VAL A CA 1
ATOM 734 C C . VAL A 1 95 ? -26.688 1.668 27.835 1.00 62.31 95 VAL A C 1
ATOM 736 O O . VAL A 1 95 ? -26.791 1.791 26.615 1.00 62.31 95 VAL A O 1
ATOM 739 N N . ALA A 1 96 ? -27.657 2.067 28.666 1.00 62.25 96 ALA A N 1
ATOM 740 C CA . ALA A 1 96 ? -28.889 2.721 28.233 1.00 62.25 96 ALA A CA 1
ATOM 741 C C . ALA A 1 96 ? -28.662 4.171 27.761 1.00 62.25 96 ALA A C 1
ATOM 743 O O . ALA A 1 96 ? -29.267 4.585 26.775 1.00 62.25 96 ALA A O 1
ATOM 744 N N . GLU A 1 97 ? -27.759 4.920 28.400 1.00 63.41 97 GLU A N 1
ATOM 745 C CA . GLU A 1 97 ? -27.371 6.276 27.976 1.00 63.41 97 GLU A CA 1
ATOM 746 C C . GLU A 1 97 ? -26.544 6.247 26.684 1.00 63.41 97 GLU A C 1
ATOM 748 O O . GLU A 1 97 ? -26.745 7.080 25.799 1.00 63.41 97 GLU A O 1
ATOM 753 N N . LEU A 1 98 ? -25.703 5.221 26.513 1.00 62.56 98 LEU A N 1
ATOM 754 C CA . LEU A 1 98 ? -24.940 4.991 25.281 1.00 62.56 98 LEU A CA 1
ATOM 755 C C . LEU A 1 98 ? -25.822 4.696 24.062 1.00 62.56 98 LEU A C 1
ATOM 757 O O . LEU A 1 98 ? -25.495 5.120 22.957 1.00 62.56 98 LEU A O 1
ATOM 761 N N . ARG A 1 99 ? -26.958 4.014 24.258 1.00 60.38 99 ARG A N 1
ATOM 762 C CA . ARG A 1 99 ? -27.944 3.768 23.190 1.00 60.38 99 ARG A CA 1
ATOM 763 C C . ARG A 1 99 ? -28.694 5.027 22.753 1.00 60.38 99 ARG A C 1
ATOM 765 O O . ARG A 1 99 ? -29.156 5.072 21.618 1.00 60.38 99 ARG A O 1
ATOM 772 N N . ASN A 1 100 ? -28.828 6.019 23.634 1.00 57.44 100 ASN A N 1
ATOM 773 C CA . ASN A 1 100 ? -29.568 7.252 23.352 1.00 57.44 100 ASN A CA 1
ATOM 774 C C . ASN A 1 100 ? -28.696 8.351 22.717 1.00 57.44 100 ASN A C 1
ATOM 776 O O . ASN A 1 100 ? -29.240 9.215 22.034 1.00 57.44 100 ASN A O 1
ATOM 780 N N . LEU A 1 101 ? -27.368 8.332 22.910 1.00 56.91 101 LEU A N 1
ATOM 781 C CA . LEU A 1 101 ? -26.449 9.347 22.361 1.00 56.91 101 LEU A CA 1
ATOM 782 C C . LEU A 1 101 ? -25.977 9.078 20.924 1.00 56.91 101 LEU A C 1
ATOM 784 O O . LEU A 1 101 ? -25.463 9.967 20.250 1.00 56.91 101 LEU A O 1
ATOM 788 N N . GLY A 1 102 ? -26.132 7.856 20.443 1.00 48.56 102 GLY A N 1
ATOM 789 C CA . GLY A 1 102 ? -25.774 7.465 19.092 1.00 48.56 102 GLY A CA 1
ATOM 790 C C . GLY A 1 102 ? -26.304 6.071 18.853 1.00 48.56 102 GLY A C 1
ATOM 791 O O . GLY A 1 102 ? -26.499 5.324 19.804 1.00 48.56 102 GLY A O 1
ATOM 792 N N . SER A 1 103 ? -26.545 5.730 17.595 1.00 52.47 103 SER A N 1
ATOM 793 C CA . SER A 1 103 ? -27.015 4.435 17.100 1.00 52.47 103 SER A CA 1
ATOM 794 C C . SER A 1 103 ? -26.033 3.288 17.427 1.00 52.47 103 SER A C 1
ATOM 796 O O . SER A 1 103 ? -25.487 2.627 16.548 1.00 52.47 103 SER A O 1
ATOM 798 N N . TYR A 1 104 ? -25.763 3.065 18.710 1.00 49.75 104 TYR A N 1
ATOM 799 C CA . TYR A 1 104 ? -24.923 2.032 19.289 1.00 49.75 104 TYR A CA 1
ATOM 800 C C . TYR A 1 104 ? -25.741 0.740 19.291 1.00 49.75 104 TYR A C 1
ATOM 802 O O . TYR A 1 104 ? -26.406 0.390 20.268 1.00 49.75 104 TYR A O 1
ATOM 810 N N . GLY A 1 105 ? -25.737 0.041 18.157 1.00 46.53 105 GLY A N 1
ATOM 811 C CA . GLY A 1 105 ? -26.216 -1.343 18.096 1.00 46.53 105 GLY A CA 1
ATOM 812 C C . GLY A 1 105 ? -27.180 -1.705 16.969 1.00 46.53 105 GLY A C 1
ATOM 813 O O . GLY A 1 105 ? -27.727 -2.801 17.003 1.00 46.53 105 GLY A O 1
ATOM 814 N N . SER A 1 106 ? -27.383 -0.856 15.965 1.00 43.00 106 SER A N 1
ATOM 815 C CA . SER A 1 106 ? -28.071 -1.238 14.721 1.00 43.00 106 SER A CA 1
ATOM 816 C C . SER A 1 106 ? -27.386 -0.494 13.576 1.00 43.00 106 SER A C 1
ATOM 818 O O . SER A 1 106 ? -27.703 0.656 13.307 1.00 43.00 106 SER A O 1
ATOM 820 N N . THR A 1 107 ? -26.285 -0.966 13.019 1.00 44.34 107 THR A N 1
ATOM 821 C CA . THR A 1 107 ? -26.058 -2.279 12.428 1.00 44.34 107 THR A CA 1
ATOM 822 C C . THR A 1 107 ? -24.597 -2.606 12.709 1.00 44.34 107 THR A C 1
ATOM 824 O O . THR A 1 107 ? -23.736 -1.734 12.586 1.00 44.34 107 T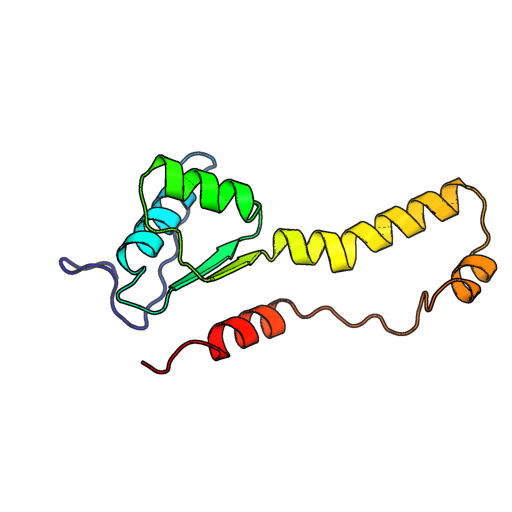HR A O 1
ATOM 827 N N . ALA A 1 108 ? -24.280 -3.843 13.081 1.00 48.72 108 ALA A N 1
ATOM 828 C CA . ALA A 1 108 ? -22.961 -4.363 12.760 1.00 48.72 108 ALA A CA 1
ATOM 829 C C . ALA A 1 108 ? -22.898 -4.443 11.228 1.00 48.72 108 ALA A C 1
ATOM 831 O O . ALA A 1 108 ? -23.124 -5.504 10.653 1.00 48.72 108 ALA A O 1
ATOM 832 N N . ASP A 1 109 ? -22.710 -3.304 10.558 1.00 56.47 109 ASP A N 1
ATOM 833 C CA . ASP A 1 109 ? -22.259 -3.304 9.179 1.00 56.47 109 ASP A CA 1
ATOM 834 C C . ASP A 1 109 ? -20.928 -4.038 9.245 1.00 56.47 109 ASP A C 1
ATOM 836 O O . ASP A 1 109 ? -19.950 -3.528 9.794 1.00 56.47 109 ASP A O 1
ATOM 840 N N . GLN A 1 110 ? -20.916 -5.298 8.812 1.00 61.03 110 GLN A N 1
ATOM 841 C CA . GLN A 1 110 ? -19.673 -6.005 8.577 1.00 61.03 110 GLN A CA 1
ATOM 842 C C . GLN A 1 110 ? -18.902 -5.154 7.578 1.00 61.03 110 GLN A C 1
ATOM 844 O O . GLN A 1 110 ? -19.231 -5.127 6.392 1.00 61.03 110 GLN A O 1
ATOM 849 N N . ILE A 1 111 ? -17.923 -4.400 8.073 1.00 73.81 111 ILE A N 1
ATOM 850 C CA . ILE A 1 111 ? -17.071 -3.584 7.224 1.00 73.81 111 ILE A CA 1
ATOM 851 C C . ILE A 1 111 ? -16.314 -4.563 6.337 1.00 73.81 111 ILE A C 1
ATOM 853 O O . ILE A 1 111 ? -15.460 -5.322 6.797 1.00 73.81 111 ILE A O 1
ATOM 857 N N . ASN A 1 112 ? -16.683 -4.586 5.062 1.00 86.69 112 ASN A N 1
ATOM 858 C CA . ASN A 1 112 ? -16.100 -5.488 4.093 1.00 86.69 112 ASN A CA 1
ATOM 859 C C . ASN A 1 112 ? -14.940 -4.781 3.392 1.00 86.69 112 ASN A C 1
ATOM 861 O O . ASN A 1 112 ? -15.097 -4.219 2.310 1.00 86.69 112 ASN A O 1
ATOM 865 N N . PHE A 1 113 ? -13.760 -4.837 4.012 1.00 87.00 113 PHE A N 1
ATOM 866 C CA . PHE A 1 113 ? -12.545 -4.247 3.445 1.00 87.00 113 PHE A CA 1
ATOM 867 C C . PHE A 1 113 ? -12.191 -4.837 2.074 1.00 87.00 113 PHE A C 1
ATOM 869 O O . PHE A 1 113 ? -11.621 -4.144 1.242 1.00 87.00 113 PHE A O 1
ATOM 876 N N . VAL A 1 114 ? -12.564 -6.091 1.793 1.00 89.38 114 VAL A N 1
ATOM 877 C CA . VAL A 1 114 ? -12.346 -6.700 0.470 1.00 89.38 114 VAL A CA 1
ATOM 878 C C . VAL A 1 114 ? -13.210 -6.022 -0.587 1.00 89.38 114 VAL A C 1
ATOM 880 O O . VAL A 1 114 ? -12.717 -5.730 -1.676 1.00 89.38 114 VAL A O 1
ATOM 883 N N . ALA A 1 115 ? -14.475 -5.733 -0.276 1.00 90.06 115 ALA A N 1
ATOM 884 C CA . ALA A 1 115 ? -15.347 -4.980 -1.172 1.00 90.06 115 ALA A CA 1
ATOM 885 C C . ALA A 1 115 ? -14.821 -3.555 -1.387 1.00 90.06 115 ALA A C 1
ATOM 887 O O . ALA A 1 115 ? -14.753 -3.116 -2.533 1.00 90.06 115 ALA A O 1
ATOM 888 N N . ASP A 1 116 ? -14.374 -2.884 -0.320 1.00 88.56 116 ASP A N 1
ATOM 889 C CA . ASP A 1 116 ? -13.762 -1.552 -0.407 1.00 88.56 116 ASP A CA 1
ATOM 890 C C . ASP A 1 116 ? -12.519 -1.581 -1.318 1.00 88.56 116 ASP A C 1
ATOM 892 O O . ASP A 1 116 ? -12.439 -0.819 -2.278 1.00 88.56 116 ASP A O 1
ATOM 896 N N . MET A 1 117 ? -11.587 -2.518 -1.106 1.00 90.56 117 MET A N 1
ATOM 897 C CA . MET A 1 117 ? -10.397 -2.673 -1.956 1.00 90.56 117 MET A CA 1
ATOM 898 C C . MET A 1 117 ? -10.755 -2.996 -3.411 1.00 90.56 117 MET A C 1
ATOM 900 O O . MET A 1 117 ? -10.191 -2.412 -4.334 1.00 90.56 117 MET A O 1
ATOM 904 N N . THR A 1 118 ? -11.716 -3.893 -3.637 1.00 91.69 118 THR A N 1
ATOM 905 C CA . THR A 1 118 ? -12.165 -4.263 -4.991 1.00 91.69 118 THR A CA 1
ATOM 906 C C . THR A 1 118 ? -12.796 -3.066 -5.701 1.00 91.69 118 THR A C 1
ATOM 908 O O . THR A 1 118 ? -12.557 -2.842 -6.889 1.00 91.69 118 THR A O 1
ATOM 911 N N . TYR A 1 119 ? -13.563 -2.255 -4.971 1.00 91.75 119 TYR A N 1
ATOM 912 C CA . TYR A 1 119 ? -14.131 -1.017 -5.485 1.00 91.75 119 TYR A CA 1
ATOM 913 C C . TYR A 1 119 ? -13.038 -0.016 -5.871 1.00 91.75 119 TYR A C 1
ATOM 915 O O . TYR A 1 119 ? -13.127 0.603 -6.930 1.00 91.75 119 TYR A O 1
ATOM 923 N N . GLU A 1 120 ? -11.971 0.100 -5.083 1.00 91.19 120 GLU A N 1
ATOM 924 C CA . GLU A 1 120 ? -10.826 0.948 -5.425 1.00 91.19 120 GLU A CA 1
ATOM 925 C C . GLU A 1 120 ? -10.113 0.500 -6.709 1.00 91.19 120 GLU A C 1
ATOM 927 O O . GLU A 1 120 ? -9.775 1.343 -7.541 1.00 91.19 120 GLU A O 1
ATOM 932 N N . ILE A 1 121 ? -9.973 -0.811 -6.930 1.00 91.25 121 ILE A N 1
ATOM 933 C CA . ILE A 1 121 ? -9.441 -1.368 -8.187 1.00 91.25 121 ILE A CA 1
ATOM 934 C C . ILE A 1 121 ? -10.381 -1.059 -9.359 1.00 91.25 121 ILE A C 1
ATOM 936 O O . ILE A 1 121 ? -9.922 -0.701 -10.440 1.00 91.25 121 ILE A O 1
ATOM 940 N N . SER A 1 122 ? -11.700 -1.138 -9.153 1.00 92.12 122 SER A N 1
ATOM 941 C CA . SER A 1 122 ? -12.688 -0.890 -10.215 1.00 92.12 122 SER A CA 1
ATOM 942 C C . SER A 1 122 ? -12.670 0.541 -10.773 1.00 92.12 122 SER A C 1
ATOM 944 O O . SER A 1 122 ? -13.158 0.775 -11.875 1.00 92.12 122 SER A O 1
ATOM 946 N N . LYS A 1 123 ? -12.096 1.499 -10.030 1.00 91.38 123 LYS A N 1
ATOM 947 C CA . LYS A 1 123 ? -11.943 2.902 -10.453 1.00 91.38 123 LYS A CA 1
ATOM 948 C C . LYS A 1 123 ? -10.756 3.126 -11.392 1.00 91.38 123 LYS A C 1
ATOM 950 O O . LYS A 1 123 ? -10.587 4.238 -11.893 1.00 91.38 123 LYS A O 1
ATOM 955 N N . LEU A 1 124 ? -9.906 2.119 -11.586 1.00 89.25 124 LEU A N 1
ATOM 956 C CA . LEU A 1 124 ? -8.753 2.222 -12.470 1.00 89.25 124 LEU A CA 1
ATOM 957 C C . LEU A 1 124 ? -9.175 2.247 -13.934 1.00 89.25 124 LEU A C 1
ATOM 959 O O . LEU A 1 124 ? -10.234 1.749 -14.316 1.00 89.25 124 LEU A O 1
ATOM 963 N N . ARG A 1 125 ? -8.318 2.839 -14.770 1.00 87.81 125 ARG A N 1
ATOM 964 C CA . ARG A 1 125 ? -8.535 2.851 -16.217 1.00 87.81 125 ARG A CA 1
ATOM 965 C C . ARG A 1 125 ? -8.512 1.413 -16.734 1.00 87.81 125 ARG A C 1
ATOM 967 O O . ARG A 1 125 ? -7.676 0.621 -16.301 1.00 87.81 125 ARG A O 1
ATOM 974 N N . ALA A 1 126 ? -9.414 1.092 -17.659 1.00 81.06 126 ALA A N 1
ATOM 975 C CA . ALA A 1 126 ? -9.366 -0.193 -18.344 1.00 81.06 126 ALA A CA 1
ATOM 976 C C . ALA A 1 126 ? -8.007 -0.346 -19.065 1.00 81.06 126 ALA A C 1
ATOM 978 O O . ALA A 1 126 ? -7.509 0.659 -19.587 1.00 81.06 126 ALA A O 1
ATOM 979 N N . PRO A 1 127 ? -7.399 -1.545 -19.033 1.00 67.88 127 PRO A N 1
ATOM 980 C CA . PRO A 1 127 ? -6.149 -1.830 -19.734 1.00 67.88 127 PRO A CA 1
ATOM 981 C C . PRO A 1 127 ? -6.301 -1.773 -21.258 1.00 67.88 127 PRO A C 1
ATOM 983 O O . PRO A 1 127 ? -7.428 -2.004 -21.760 1.00 67.88 127 PRO A O 1
#